Protein AF-A0AA88XBA6-F1 (afdb_monomer_lite)

InterPro domains:
  IPR011205 Uncharacterised conserved protein UCP015417, vWA [PIRSF015417] (1-175)
  IPR011205 Uncharacterised conserved protein UCP015417, vWA [PTHR31373] (1-175)
  IPR056690 Domain of unknown function DUF7788 [PF25043] (71-175)
  IPR058580 Domain of unknown function DUF2828 [PF11443] (1-69)

Secondary structure (DSSP, 8-state):
-TTTHHHHHHH-HHHHHHHHHHHHHHT---SS---HHHHHHHHHSTT-HHHHHHHHHHHHHHHHTT--EESEEEEE--SGGGTTHHHHHHHHHHHHHHHHEESS---EESSS-------SSSHHHHHGGGGT---S----HHHHHHHHHHHHHHHT--GGGS--EEEEES-S---

Radius of gyration: 18.13 Å; chains: 1; bounding box: 51×24×50 Å

Foldseek 3Di:
DPPCLVVCCVPPVPVSVVVVVVCLPPVDDPPDLDDLLRLLVVCVVVSCQPVSLSSLVSVLVVVCVVHAAEQEAEEAEQAPVCPDPLNSNSLSVQLSNQSRYDDDYHYFYDDQTDHDDQDDSGVCSNCVCVVVDDGNHAHDVVNVVVVLVVCCVVVVPDPRRRRPYYHYRDPPPHD

Sequence (175 aa):
MKLYKRLFYEHDSKRFKEYLKKVKSRRSMIAGVLLPHEIIASLTDSTWPEGAELQWKRMVDDLAKKGKLTNCMAICDVSGSMYGTPIELSVALGLLISDLSEGPWKVTFSANPRFHVIKGDTMPSKTSFRREMEWRANISFQKDFDLILEVAVRGKLNEDQIIKTLFVFSNMEFN

Structure (mmCIF, N/CA/C/O backbone):
data_AF-A0AA88XBA6-F1
#
_entry.id   AF-A0AA88XBA6-F1
#
loop_
_atom_site.group_PDB
_atom_site.id
_atom_site.type_symbol
_atom_site.label_atom_id
_atom_site.label_alt_id
_atom_site.label_comp_id
_atom_site.label_asym_id
_atom_site.label_entity_id
_atom_site.label_seq_id
_atom_site.pdbx_PDB_ins_code
_atom_site.Cartn_x
_atom_site.Cartn_y
_atom_site.Cartn_z
_atom_site.occupancy
_atom_site.B_iso_or_equiv
_atom_site.auth_seq_id
_atom_site.auth_comp_id
_atom_site.auth_asym_id
_atom_site.auth_atom_id
_atom_site.pdbx_PDB_model_num
ATOM 1 N N . MET A 1 1 ? 14.485 6.938 -16.277 1.00 58.81 1 MET A N 1
ATOM 2 C CA . MET A 1 1 ? 15.078 5.826 -17.065 1.00 58.81 1 MET A CA 1
ATOM 3 C C . MET A 1 1 ? 14.043 4.953 -17.801 1.00 58.81 1 MET A C 1
ATOM 5 O O . MET A 1 1 ? 14.391 3.858 -18.225 1.00 58.81 1 MET A O 1
ATOM 9 N N . LYS A 1 2 ? 12.780 5.390 -17.952 1.00 56.94 2 LYS A N 1
ATOM 10 C CA . LYS A 1 2 ? 11.676 4.535 -18.435 1.00 56.94 2 LYS A CA 1
ATOM 11 C C . LYS A 1 2 ? 11.768 4.236 -19.943 1.00 56.94 2 LYS A C 1
ATOM 13 O O . LYS A 1 2 ? 11.621 3.089 -20.336 1.00 56.94 2 LYS A O 1
ATOM 18 N N . LEU A 1 3 ? 12.107 5.241 -20.761 1.00 58.97 3 LEU A N 1
ATOM 19 C CA . LEU A 1 3 ? 12.098 5.122 -22.229 1.00 58.97 3 LEU A CA 1
ATOM 20 C C . LEU A 1 3 ? 13.250 4.300 -22.831 1.00 58.97 3 LEU A C 1
ATOM 22 O O . LEU A 1 3 ? 13.050 3.612 -23.822 1.00 58.97 3 LEU A O 1
ATOM 26 N N . TYR A 1 4 ? 14.454 4.360 -22.259 1.00 71.06 4 TYR A N 1
ATOM 27 C CA . TYR A 1 4 ? 15.664 3.837 -22.922 1.00 71.06 4 TYR A CA 1
ATOM 28 C C . TYR A 1 4 ? 16.193 2.537 -22.314 1.00 71.06 4 TYR A C 1
ATOM 30 O O . TYR A 1 4 ? 17.228 2.029 -22.730 1.00 71.06 4 TYR A O 1
ATOM 38 N N . LYS A 1 5 ? 15.494 1.981 -21.320 1.00 71.69 5 LYS A N 1
ATOM 39 C CA . LYS A 1 5 ? 15.923 0.783 -20.585 1.00 71.69 5 LYS A CA 1
ATOM 40 C C . LYS A 1 5 ? 16.176 -0.407 -21.512 1.00 71.69 5 LYS A C 1
ATOM 42 O O . LYS A 1 5 ? 17.201 -1.068 -21.381 1.00 71.69 5 LYS A O 1
ATOM 47 N N . ARG A 1 6 ? 15.266 -0.647 -22.460 1.00 73.44 6 ARG A N 1
ATOM 48 C CA . ARG A 1 6 ? 15.398 -1.713 -23.459 1.00 73.44 6 ARG A CA 1
ATOM 49 C C . ARG A 1 6 ? 16.633 -1.505 -24.338 1.00 73.44 6 ARG A C 1
ATOM 51 O O . ARG A 1 6 ? 17.431 -2.421 -24.474 1.00 73.44 6 ARG A O 1
ATOM 58 N N . LEU A 1 7 ? 16.851 -0.278 -24.805 1.00 80.56 7 LEU A N 1
ATOM 59 C CA . LEU A 1 7 ? 18.010 0.080 -25.624 1.00 80.56 7 LEU A CA 1
ATOM 60 C C . LEU A 1 7 ? 19.335 -0.085 -24.865 1.00 80.56 7 LEU A C 1
ATOM 62 O O . LEU A 1 7 ? 20.303 -0.578 -25.430 1.00 80.56 7 LEU A O 1
ATOM 66 N N . PHE A 1 8 ? 19.390 0.245 -23.570 1.00 81.38 8 PHE A N 1
ATOM 67 C CA . PHE A 1 8 ? 20.583 -0.022 -22.755 1.00 81.38 8 PHE A CA 1
ATOM 68 C C . PHE A 1 8 ? 20.842 -1.518 -22.559 1.00 81.38 8 PHE A C 1
ATOM 70 O O . PHE A 1 8 ? 21.996 -1.938 -22.556 1.00 81.38 8 PHE A O 1
ATOM 77 N N . TYR A 1 9 ? 19.796 -2.335 -22.422 1.00 79.12 9 TYR A N 1
ATOM 78 C CA . TYR A 1 9 ? 19.955 -3.788 -22.382 1.00 79.12 9 TYR A CA 1
ATOM 79 C C . TYR A 1 9 ? 20.423 -4.363 -23.718 1.00 79.12 9 TYR A C 1
ATOM 81 O O . TYR A 1 9 ? 21.281 -5.240 -23.721 1.00 79.12 9 TYR A O 1
ATOM 89 N N . GLU A 1 10 ? 19.879 -3.878 -24.830 1.00 82.12 10 GLU A N 1
ATOM 90 C CA . GLU A 1 10 ? 20.209 -4.362 -26.171 1.00 82.12 10 GLU A CA 1
ATOM 91 C C . GLU A 1 10 ? 21.615 -3.925 -26.609 1.00 82.12 10 GLU A C 1
ATOM 93 O O . GLU A 1 10 ? 22.345 -4.720 -27.199 1.00 82.12 10 GLU A O 1
ATOM 98 N N . HIS A 1 11 ? 22.031 -2.700 -26.275 1.00 86.00 11 HIS A N 1
ATOM 99 C CA . HIS A 1 11 ? 23.253 -2.101 -26.822 1.00 86.00 11 HIS A CA 1
ATOM 100 C C . HIS A 1 11 ? 24.406 -1.927 -25.819 1.00 86.00 11 HIS A C 1
ATOM 102 O O . HIS A 1 11 ? 25.549 -1.790 -26.246 1.00 86.00 11 HIS A O 1
ATOM 108 N N . ASP A 1 12 ? 24.161 -1.954 -24.502 1.00 87.50 12 ASP A N 1
ATOM 109 C CA . ASP A 1 12 ? 25.211 -1.787 -23.479 1.00 87.50 12 ASP A CA 1
ATOM 110 C C . ASP A 1 12 ? 24.935 -2.603 -22.199 1.00 87.50 12 ASP A C 1
ATOM 112 O O . ASP A 1 12 ? 25.035 -2.131 -21.060 1.00 87.50 12 ASP A O 1
ATOM 116 N N . SER A 1 13 ? 24.566 -3.875 -22.382 1.00 82.12 13 SER A N 1
ATOM 117 C CA . SER A 1 13 ? 24.123 -4.748 -21.286 1.00 82.12 13 SER A CA 1
ATOM 118 C C . SER A 1 13 ? 25.131 -4.863 -20.135 1.00 82.12 13 SER A C 1
ATOM 120 O O . SER A 1 13 ? 24.735 -4.968 -18.972 1.00 82.12 13 SER A O 1
ATOM 122 N N . LYS A 1 14 ? 26.439 -4.845 -20.429 1.00 84.38 14 LYS A N 1
ATOM 123 C CA . LYS A 1 14 ? 27.504 -5.033 -19.434 1.00 84.38 14 LYS A CA 1
ATOM 124 C C . LYS A 1 14 ? 27.605 -3.835 -18.493 1.00 84.38 14 LYS A C 1
ATOM 126 O O . LYS A 1 14 ? 27.498 -4.015 -17.278 1.00 84.38 14 LYS A O 1
ATOM 131 N N . ARG A 1 15 ? 27.750 -2.618 -19.034 1.00 82.94 15 ARG A N 1
ATOM 132 C CA . ARG A 1 15 ? 27.817 -1.400 -18.211 1.00 82.94 15 ARG A CA 1
ATOM 133 C C . ARG A 1 15 ? 26.481 -1.127 -17.540 1.00 82.94 15 ARG A C 1
ATOM 135 O O . ARG A 1 15 ? 26.465 -0.686 -16.393 1.00 82.94 15 ARG A O 1
ATOM 142 N N . PHE A 1 16 ? 25.370 -1.463 -18.196 1.00 82.12 16 PHE A N 1
ATOM 143 C CA . PHE A 1 16 ? 24.050 -1.335 -17.593 1.00 82.12 16 PHE A CA 1
ATOM 144 C C . PHE A 1 16 ? 23.885 -2.249 -16.369 1.00 82.12 16 PHE A C 1
ATOM 146 O O . PHE A 1 16 ? 23.501 -1.779 -15.299 1.00 82.12 16 PHE A O 1
ATOM 153 N N . LYS A 1 17 ? 24.278 -3.528 -16.456 1.00 77.38 17 LYS A N 1
ATOM 154 C CA . LYS A 1 17 ? 24.290 -4.447 -15.300 1.00 77.38 17 LYS A CA 1
ATOM 155 C C . LYS A 1 17 ? 25.212 -3.962 -14.174 1.00 77.38 17 LYS A C 1
ATOM 157 O O . LYS A 1 17 ? 24.861 -4.086 -13.001 1.00 77.38 17 LYS A O 1
ATOM 162 N N . GLU A 1 18 ? 26.375 -3.393 -14.492 1.00 81.94 18 GLU A N 1
ATOM 163 C CA . GLU A 1 18 ? 27.273 -2.797 -13.490 1.00 81.94 18 GLU A CA 1
ATOM 164 C C . GLU A 1 18 ? 26.675 -1.552 -12.823 1.00 81.94 18 GLU A C 1
ATOM 166 O O . GLU A 1 18 ? 26.761 -1.407 -11.601 1.00 81.94 18 GLU A O 1
ATOM 171 N N . TYR A 1 19 ? 26.035 -0.673 -13.597 1.00 78.19 19 TYR A N 1
ATOM 172 C CA . TYR A 1 19 ? 25.286 0.470 -13.079 1.00 78.19 19 TYR A CA 1
ATOM 173 C C . TYR A 1 19 ? 24.196 0.003 -12.108 1.00 78.19 19 TYR A C 1
ATOM 175 O O . TYR A 1 19 ? 24.121 0.498 -10.985 1.00 78.19 19 TYR A O 1
ATOM 183 N N . LEU A 1 20 ? 23.419 -1.014 -12.485 1.00 73.00 20 LEU A N 1
ATOM 184 C CA . LEU A 1 20 ? 22.370 -1.586 -11.641 1.00 73.00 20 LEU A CA 1
ATOM 185 C C . LEU A 1 20 ? 22.921 -2.160 -10.326 1.00 73.00 20 LEU A C 1
ATOM 187 O O . LEU A 1 20 ? 22.354 -1.911 -9.260 1.00 73.00 20 LEU A O 1
ATOM 191 N N . LYS A 1 21 ? 24.071 -2.849 -10.362 1.00 74.19 21 LYS A N 1
ATOM 192 C CA . LYS A 1 21 ? 24.771 -3.301 -9.145 1.00 74.19 21 LYS A CA 1
ATOM 193 C C . LYS A 1 21 ? 25.189 -2.129 -8.249 1.00 74.19 21 LYS A C 1
ATOM 195 O O . LYS A 1 21 ? 25.019 -2.206 -7.034 1.00 74.19 21 LYS A O 1
ATOM 200 N N . LYS A 1 22 ? 25.699 -1.037 -8.831 1.00 72.12 22 LYS A N 1
ATOM 201 C CA . LYS A 1 22 ? 26.084 0.181 -8.091 1.00 72.12 22 LYS A CA 1
ATOM 202 C C . LYS A 1 22 ? 24.876 0.902 -7.485 1.00 72.12 22 LYS A C 1
ATOM 204 O O . LYS A 1 22 ? 24.960 1.376 -6.357 1.00 72.12 22 LYS A O 1
ATOM 209 N N . VAL A 1 23 ? 23.747 0.949 -8.192 1.00 68.94 23 VAL A N 1
ATOM 210 C CA . VAL A 1 23 ? 22.486 1.504 -7.674 1.00 68.94 23 VAL A CA 1
ATOM 211 C C . VAL A 1 23 ? 21.990 0.701 -6.473 1.00 68.94 23 VAL A C 1
ATOM 213 O O . VAL A 1 23 ? 21.617 1.291 -5.457 1.00 68.94 23 VAL A O 1
ATOM 216 N N . LYS A 1 24 ? 22.056 -0.634 -6.558 1.00 64.31 24 LYS A N 1
ATOM 217 C CA . LYS A 1 24 ? 21.686 -1.540 -5.463 1.00 64.31 24 LYS A CA 1
ATOM 218 C C . LYS A 1 24 ? 22.537 -1.316 -4.211 1.00 64.31 24 LYS A C 1
ATOM 220 O O . LYS A 1 24 ? 21.994 -1.330 -3.112 1.00 64.31 24 LYS A O 1
ATOM 225 N N . SER A 1 25 ? 23.841 -1.074 -4.361 1.00 64.50 25 SER A N 1
ATOM 226 C CA . SER A 1 25 ? 24.750 -0.888 -3.221 1.00 64.50 25 SER A CA 1
ATOM 227 C C . SER A 1 25 ? 24.758 0.527 -2.639 1.00 64.50 25 SER A C 1
ATOM 229 O O . SER A 1 25 ? 24.965 0.682 -1.439 1.00 64.50 25 SER A O 1
ATOM 231 N N . ARG A 1 26 ? 24.531 1.571 -3.448 1.00 57.25 26 ARG A N 1
ATOM 232 C CA . ARG A 1 26 ? 24.681 2.970 -3.002 1.00 57.25 26 ARG A CA 1
ATOM 233 C C . ARG A 1 26 ? 23.388 3.663 -2.574 1.00 57.25 26 ARG A C 1
ATOM 235 O O . ARG A 1 26 ? 23.450 4.839 -2.226 1.00 57.25 26 ARG A O 1
ATOM 242 N N . ARG A 1 27 ? 22.215 3.013 -2.666 1.00 53.78 27 ARG A N 1
ATOM 243 C CA . ARG A 1 27 ? 20.899 3.702 -2.625 1.00 53.78 27 ARG A CA 1
ATOM 244 C C . ARG A 1 27 ? 20.867 4.931 -3.560 1.00 53.78 27 ARG A C 1
ATOM 246 O O . ARG A 1 27 ? 20.098 5.871 -3.354 1.00 53.78 27 ARG A O 1
ATOM 253 N N . SER A 1 28 ? 21.718 4.968 -4.588 1.00 48.75 28 SER A N 1
ATOM 254 C CA . SER A 1 28 ? 21.848 6.135 -5.457 1.00 48.75 28 SER A CA 1
ATOM 255 C C . SER A 1 28 ? 20.608 6.263 -6.335 1.00 48.75 28 SER A C 1
ATOM 257 O O . SER A 1 28 ? 19.965 5.271 -6.670 1.00 48.75 28 SER A O 1
ATOM 259 N N . MET A 1 29 ? 20.244 7.502 -6.646 1.00 47.81 29 MET A N 1
ATOM 260 C CA . MET A 1 29 ? 19.031 7.890 -7.365 1.00 47.81 29 MET A CA 1
ATOM 261 C C . MET A 1 29 ? 18.831 7.063 -8.644 1.00 47.81 29 MET A C 1
ATOM 263 O O . MET A 1 29 ? 19.644 7.122 -9.566 1.00 47.81 29 MET A O 1
ATOM 267 N N . ILE A 1 30 ? 17.736 6.301 -8.707 1.00 54.72 30 ILE A N 1
ATOM 268 C CA . ILE A 1 30 ? 17.216 5.834 -9.992 1.00 54.72 30 ILE A CA 1
ATOM 269 C C . ILE A 1 30 ? 16.554 7.062 -10.607 1.00 54.72 30 ILE A C 1
ATOM 271 O O . ILE A 1 30 ? 15.607 7.603 -10.044 1.00 54.72 30 ILE A O 1
ATOM 275 N N . ALA A 1 31 ? 17.121 7.570 -11.698 1.00 43.38 31 ALA A N 1
ATOM 276 C CA . ALA A 1 31 ? 16.647 8.790 -12.336 1.00 43.38 31 ALA A CA 1
ATOM 277 C C . ALA A 1 31 ? 15.172 8.649 -12.772 1.00 43.38 31 ALA A C 1
ATOM 279 O O . ALA A 1 31 ? 14.848 7.797 -13.612 1.00 43.38 31 ALA A O 1
ATOM 280 N N . GLY A 1 32 ? 14.315 9.516 -12.219 1.00 54.59 32 GLY A N 1
ATOM 281 C CA . GLY A 1 32 ? 12.856 9.521 -12.369 1.00 54.59 32 GLY A CA 1
ATOM 282 C C . GLY A 1 32 ? 12.177 8.741 -11.243 1.00 54.59 32 GLY A C 1
ATOM 283 O O . GLY A 1 32 ? 12.205 7.511 -11.248 1.00 54.59 32 GLY A O 1
ATOM 284 N N . VAL A 1 33 ? 11.592 9.451 -10.273 1.00 60.53 33 VAL A N 1
ATOM 285 C CA . VAL A 1 33 ? 10.745 8.845 -9.234 1.00 60.53 33 VAL A CA 1
ATOM 286 C C . VAL A 1 33 ? 9.519 8.277 -9.940 1.00 60.53 33 VAL A C 1
ATOM 288 O O . VAL A 1 33 ? 8.678 9.037 -10.406 1.00 60.53 33 VAL A O 1
ATOM 291 N N . LEU A 1 34 ? 9.466 6.954 -10.085 1.00 72.25 34 LEU A N 1
ATOM 292 C CA . LEU A 1 34 ? 8.263 6.285 -10.564 1.00 72.25 34 LEU A CA 1
ATOM 293 C C . LEU A 1 34 ? 7.201 6.353 -9.470 1.00 72.25 34 LEU A C 1
ATOM 295 O O . LEU A 1 34 ? 7.506 6.187 -8.286 1.00 72.25 34 LEU A O 1
ATOM 299 N N . LEU A 1 35 ? 5.960 6.583 -9.875 1.00 83.94 35 LEU A N 1
ATOM 300 C CA . LEU A 1 35 ? 4.806 6.511 -8.992 1.00 83.94 35 LEU A CA 1
ATOM 301 C C . LEU A 1 35 ? 4.541 5.047 -8.588 1.00 83.94 35 LEU A C 1
ATOM 303 O O . LEU A 1 35 ? 4.923 4.133 -9.326 1.00 83.94 35 LEU A O 1
ATOM 307 N N . PRO A 1 36 ? 3.862 4.787 -7.453 1.00 86.12 36 PRO A N 1
ATOM 308 C CA . PRO A 1 36 ? 3.630 3.428 -6.950 1.00 86.12 36 PRO A CA 1
ATOM 309 C C . PRO A 1 36 ? 3.061 2.463 -8.005 1.00 86.12 36 PRO A C 1
ATOM 311 O O . PRO A 1 36 ? 3.559 1.350 -8.174 1.00 86.12 36 PRO A O 1
ATOM 314 N N . HIS A 1 37 ? 2.058 2.909 -8.767 1.00 85.56 37 HIS A N 1
ATOM 315 C CA . HIS A 1 37 ? 1.428 2.107 -9.820 1.00 85.56 37 HIS A CA 1
ATOM 316 C C . HIS A 1 37 ? 2.361 1.847 -11.008 1.00 85.56 37 HIS A C 1
ATOM 318 O O . HIS A 1 37 ? 2.331 0.762 -11.578 1.00 85.56 37 HIS A O 1
ATOM 324 N N . GLU A 1 38 ? 3.246 2.788 -11.348 1.00 83.25 38 GLU A N 1
ATOM 325 C CA . GLU A 1 38 ? 4.237 2.605 -12.411 1.00 83.25 38 GLU A CA 1
ATOM 326 C C . GLU A 1 38 ? 5.323 1.608 -12.006 1.00 83.25 38 GLU A C 1
ATOM 328 O O . GLU A 1 38 ? 5.802 0.846 -12.847 1.00 83.25 38 GLU A O 1
ATOM 333 N N . ILE A 1 39 ? 5.707 1.602 -10.724 1.00 79.88 39 ILE A N 1
ATOM 334 C CA . ILE A 1 39 ? 6.620 0.597 -10.175 1.00 79.88 39 ILE A CA 1
ATOM 335 C C . ILE A 1 39 ? 5.965 -0.778 -10.280 1.00 79.88 39 ILE A C 1
ATOM 337 O O . ILE A 1 39 ? 6.592 -1.708 -10.786 1.00 79.88 39 ILE A O 1
ATOM 341 N N . ILE A 1 40 ? 4.694 -0.902 -9.888 1.00 78.38 40 ILE A N 1
ATOM 342 C CA . ILE A 1 40 ? 3.988 -2.182 -9.961 1.00 78.38 40 ILE A CA 1
ATOM 343 C C . ILE A 1 40 ? 3.789 -2.649 -11.411 1.00 78.38 40 ILE A C 1
ATOM 345 O O . ILE A 1 40 ? 4.065 -3.804 -11.721 1.00 78.38 40 ILE A O 1
ATOM 349 N N . ALA A 1 41 ? 3.401 -1.761 -12.326 1.00 78.06 41 ALA A N 1
ATOM 350 C CA . ALA A 1 41 ? 3.297 -2.083 -13.751 1.00 78.06 41 ALA A CA 1
ATOM 351 C C . ALA A 1 41 ? 4.651 -2.520 -14.350 1.00 78.06 41 ALA A C 1
ATOM 353 O O . ALA A 1 41 ? 4.719 -3.402 -15.205 1.00 78.06 41 ALA A O 1
ATOM 354 N N . SER A 1 42 ? 5.765 -1.966 -13.863 1.00 73.88 42 SER A N 1
ATOM 355 C CA . SER A 1 42 ? 7.100 -2.361 -14.329 1.00 73.88 42 SER A CA 1
ATOM 356 C C . SER A 1 42 ? 7.547 -3.758 -13.882 1.00 73.88 42 SER A C 1
ATOM 358 O O . SER A 1 42 ? 8.544 -4.252 -14.399 1.00 73.88 42 SER A O 1
ATOM 360 N N . LEU A 1 43 ? 6.824 -4.406 -12.960 1.00 66.44 43 LEU A N 1
ATOM 361 C CA . LEU A 1 43 ? 7.062 -5.804 -12.576 1.00 66.44 43 LEU A CA 1
ATOM 362 C C . LEU A 1 43 ? 6.461 -6.786 -13.572 1.00 66.44 43 LEU A C 1
ATOM 364 O O . LEU A 1 43 ? 7.002 -7.870 -13.769 1.00 66.44 43 LEU A O 1
ATOM 368 N N . THR A 1 44 ? 5.312 -6.427 -14.152 1.00 63.69 44 THR A N 1
ATOM 369 C CA . THR A 1 44 ? 4.668 -7.242 -15.187 1.00 63.69 44 THR A CA 1
ATOM 370 C C . THR A 1 44 ? 5.457 -7.204 -16.490 1.00 63.69 44 THR A C 1
ATOM 372 O O . THR A 1 44 ? 5.396 -8.142 -17.279 1.00 63.69 44 THR A O 1
ATOM 375 N N . ASP A 1 45 ? 6.249 -6.149 -16.682 1.00 64.06 45 ASP A N 1
ATOM 376 C CA . ASP A 1 45 ? 7.248 -6.056 -17.735 1.00 64.06 45 ASP A CA 1
ATOM 377 C C . ASP A 1 45 ? 8.508 -6.840 -17.312 1.00 64.06 45 ASP A C 1
ATOM 379 O O . ASP A 1 45 ? 9.322 -6.387 -16.501 1.00 64.06 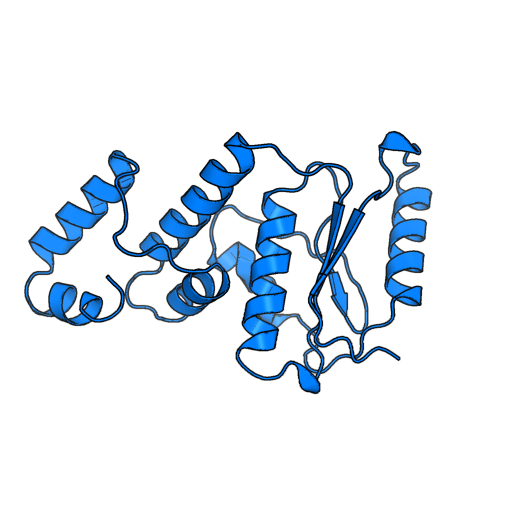45 ASP A O 1
ATOM 383 N N . SER A 1 46 ? 8.670 -8.044 -17.867 1.00 58.09 46 SER A N 1
ATOM 384 C CA . SER A 1 46 ? 9.711 -9.039 -17.543 1.00 58.09 46 SER A CA 1
ATOM 385 C C . SER A 1 46 ? 11.159 -8.558 -17.711 1.00 58.09 46 SER A C 1
ATOM 387 O O . SER A 1 46 ? 12.102 -9.302 -17.453 1.00 58.09 46 SER A O 1
ATOM 389 N N . THR A 1 47 ? 11.363 -7.327 -18.168 1.00 61.47 47 THR A N 1
ATOM 390 C CA . THR A 1 47 ? 12.667 -6.807 -18.566 1.00 61.47 47 THR A CA 1
ATOM 391 C C . THR A 1 47 ? 13.582 -6.462 -17.376 1.00 61.47 47 THR A C 1
ATOM 393 O O . THR A 1 47 ? 14.797 -6.432 -17.553 1.00 61.47 47 THR A O 1
ATOM 396 N N . TRP A 1 48 ? 13.051 -6.169 -16.171 1.00 65.31 48 TRP A N 1
ATOM 397 C CA . TRP A 1 48 ? 13.868 -5.958 -14.946 1.00 65.31 48 TRP A CA 1
ATOM 398 C C . TRP A 1 48 ? 13.030 -5.938 -13.644 1.00 65.31 48 TRP A C 1
ATOM 400 O O . TRP A 1 48 ? 12.817 -4.861 -13.067 1.00 65.31 48 TRP A O 1
ATOM 410 N N . PRO A 1 49 ? 12.547 -7.095 -13.170 1.00 67.50 49 PRO A N 1
ATOM 411 C CA . PRO A 1 49 ? 11.786 -7.190 -11.923 1.00 67.50 49 PRO A CA 1
ATOM 412 C C . PRO A 1 49 ? 12.553 -6.645 -10.706 1.00 67.50 49 PRO A C 1
ATOM 414 O O . PRO A 1 49 ? 11.988 -5.943 -9.870 1.00 67.50 49 PRO A O 1
ATOM 417 N N . GLU A 1 50 ? 13.868 -6.869 -10.639 1.00 71.38 50 GLU A N 1
ATOM 418 C CA . GLU A 1 50 ? 14.705 -6.506 -9.489 1.00 71.38 50 GLU A CA 1
ATOM 419 C C . GLU A 1 50 ? 14.823 -4.990 -9.277 1.00 71.38 50 GLU A C 1
ATOM 421 O O . GLU A 1 50 ? 15.031 -4.518 -8.156 1.00 71.38 50 GLU A O 1
ATOM 426 N N . GLY A 1 51 ? 14.700 -4.194 -10.343 1.00 73.38 51 GLY A N 1
ATOM 427 C CA . GLY A 1 51 ? 14.711 -2.735 -10.222 1.00 73.38 51 GLY A CA 1
ATOM 428 C C . GLY A 1 51 ? 13.436 -2.184 -9.636 1.00 73.38 51 GLY A C 1
ATOM 429 O O . GLY A 1 51 ? 13.506 -1.266 -8.824 1.00 73.38 51 GLY A O 1
ATOM 430 N N . ALA A 1 52 ? 12.300 -2.751 -10.031 1.00 75.75 52 ALA A N 1
ATOM 431 C CA . ALA A 1 52 ? 11.006 -2.373 -9.494 1.00 75.75 52 ALA A CA 1
ATOM 432 C C . ALA A 1 52 ? 10.940 -2.683 -7.990 1.00 75.75 52 ALA A C 1
ATOM 434 O O . ALA A 1 52 ? 10.536 -1.828 -7.204 1.00 75.75 52 ALA A O 1
ATOM 435 N N . GLU A 1 53 ? 11.454 -3.845 -7.567 1.00 77.81 53 GLU A N 1
ATOM 436 C CA . GLU A 1 53 ? 11.586 -4.184 -6.143 1.00 77.81 53 GLU A CA 1
ATOM 437 C C . GLU A 1 53 ? 12.449 -3.176 -5.382 1.00 77.81 53 GLU A C 1
ATOM 439 O O . GLU A 1 53 ? 12.062 -2.692 -4.318 1.00 77.81 53 GLU A O 1
ATOM 444 N N . LEU A 1 54 ? 13.612 -2.815 -5.934 1.00 77.38 54 LEU A N 1
ATOM 445 C CA . LEU A 1 54 ? 14.508 -1.855 -5.296 1.00 77.38 54 LEU A CA 1
ATOM 446 C C . LEU A 1 54 ? 13.892 -0.449 -5.223 1.00 77.38 54 LEU A C 1
ATOM 448 O O . LEU A 1 54 ? 14.060 0.241 -4.216 1.00 77.38 54 LEU A O 1
ATOM 452 N N . GLN A 1 55 ? 13.175 -0.024 -6.268 1.00 79.25 55 GLN A N 1
ATOM 453 C CA . GLN A 1 55 ? 12.449 1.248 -6.287 1.00 79.25 55 GLN A CA 1
ATOM 454 C C . GLN A 1 55 ? 11.343 1.271 -5.238 1.00 79.25 55 GLN A C 1
ATOM 456 O O . GLN A 1 55 ? 11.248 2.243 -4.489 1.00 79.25 55 GLN A O 1
ATOM 461 N N . TRP A 1 56 ? 10.558 0.196 -5.145 1.00 83.81 56 TRP A N 1
ATOM 462 C CA . TRP A 1 56 ? 9.507 0.074 -4.145 1.00 83.81 56 TRP A CA 1
ATOM 463 C C . TRP A 1 56 ? 10.072 0.095 -2.730 1.00 83.81 56 TRP A C 1
ATOM 465 O O . TRP A 1 56 ? 9.663 0.911 -1.908 1.00 83.81 56 TRP A O 1
ATOM 475 N N . LYS A 1 57 ? 11.065 -0.761 -2.455 1.00 82.44 57 LYS A N 1
ATOM 476 C CA . LYS A 1 57 ? 11.700 -0.837 -1.138 1.00 82.44 57 LYS A CA 1
ATOM 477 C C . LYS A 1 57 ? 12.237 0.522 -0.711 1.00 82.44 57 LYS A C 1
ATOM 479 O O . LYS A 1 57 ? 12.030 0.932 0.422 1.00 82.44 57 LYS A O 1
ATOM 484 N N . ARG A 1 58 ? 12.896 1.240 -1.621 1.00 82.50 58 ARG A N 1
ATOM 485 C CA . ARG A 1 58 ? 13.381 2.589 -1.342 1.00 82.50 58 ARG A CA 1
ATOM 486 C C . ARG A 1 58 ? 12.241 3.560 -1.036 1.00 82.50 58 ARG A C 1
ATOM 488 O O . ARG A 1 58 ? 12.378 4.333 -0.100 1.00 82.50 58 ARG A O 1
ATOM 495 N N . MET A 1 59 ? 11.160 3.541 -1.815 1.00 85.69 59 MET A N 1
ATOM 496 C CA . MET A 1 59 ? 10.001 4.409 -1.590 1.00 85.69 59 MET A CA 1
ATOM 497 C C . MET A 1 59 ? 9.411 4.193 -0.193 1.00 85.69 59 MET A C 1
ATOM 499 O O . MET A 1 59 ? 9.215 5.161 0.537 1.00 85.69 59 MET A O 1
ATOM 503 N N . VAL A 1 60 ? 9.200 2.932 0.193 1.00 85.19 60 VAL A N 1
ATOM 504 C CA . VAL A 1 60 ? 8.729 2.562 1.534 1.00 85.19 60 VAL A CA 1
ATOM 505 C C . VAL A 1 60 ? 9.734 2.998 2.601 1.00 85.19 60 VAL A C 1
ATOM 507 O O . VAL A 1 60 ? 9.345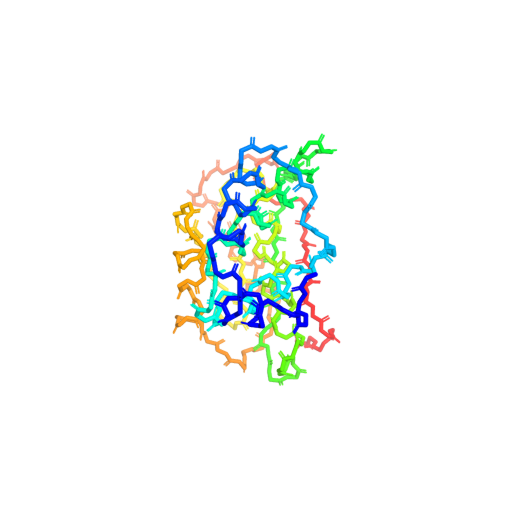 3.676 3.544 1.00 85.19 60 VAL A O 1
ATOM 510 N N . ASP A 1 61 ? 11.026 2.684 2.441 1.00 86.00 61 ASP A N 1
ATOM 511 C CA . ASP A 1 61 ? 12.078 3.054 3.399 1.00 86.00 61 ASP A CA 1
ATOM 512 C C . ASP A 1 61 ? 12.175 4.587 3.578 1.00 86.00 61 ASP A C 1
ATOM 514 O O . ASP A 1 61 ? 12.371 5.074 4.690 1.00 86.00 61 ASP A O 1
ATOM 518 N N . ASP A 1 62 ? 12.067 5.366 2.497 1.00 86.31 62 ASP A N 1
ATOM 519 C CA . ASP A 1 62 ? 12.163 6.830 2.532 1.00 86.31 62 ASP A CA 1
ATOM 520 C C . ASP A 1 62 ? 10.914 7.478 3.153 1.00 86.31 62 ASP A C 1
ATOM 522 O O . ASP A 1 62 ? 11.042 8.483 3.856 1.00 86.31 62 ASP A O 1
ATOM 526 N N . LEU A 1 63 ? 9.725 6.899 2.952 1.00 86.50 63 LEU A N 1
ATOM 527 C CA . LEU A 1 63 ? 8.491 7.340 3.611 1.00 86.50 63 LEU A CA 1
ATOM 528 C C . LEU A 1 63 ? 8.465 6.938 5.089 1.00 86.50 63 LEU A C 1
ATOM 530 O O . LEU A 1 63 ? 8.182 7.781 5.932 1.00 86.50 63 LEU A O 1
ATOM 534 N N . ALA A 1 64 ? 8.870 5.712 5.421 1.00 86.94 64 ALA A N 1
ATOM 535 C CA . ALA A 1 64 ? 8.930 5.224 6.797 1.00 86.94 64 ALA A CA 1
ATOM 536 C C . ALA A 1 64 ? 9.888 6.047 7.678 1.00 86.94 64 ALA A C 1
ATOM 538 O O . ALA A 1 64 ? 9.631 6.220 8.867 1.00 86.94 64 ALA A O 1
ATOM 539 N N . LYS A 1 65 ? 10.963 6.618 7.109 1.00 87.62 65 LYS A N 1
ATOM 540 C CA . LYS A 1 65 ? 11.844 7.573 7.818 1.00 87.62 65 LYS A CA 1
ATOM 541 C C . LYS A 1 65 ? 11.136 8.861 8.242 1.00 87.62 65 LYS A C 1
ATOM 543 O O . LYS A 1 65 ? 11.597 9.508 9.175 1.00 87.62 65 LYS A O 1
ATOM 548 N N . LYS A 1 66 ? 10.068 9.261 7.545 1.00 87.75 66 LYS A N 1
ATOM 549 C CA . LYS A 1 66 ? 9.253 10.432 7.908 1.00 87.75 66 LYS A CA 1
ATOM 550 C C . LYS A 1 66 ? 8.211 10.109 8.979 1.00 87.75 66 LYS A C 1
ATOM 552 O O . LYS A 1 66 ? 7.623 11.027 9.537 1.00 87.75 66 LYS A O 1
ATOM 557 N N . GLY A 1 67 ? 7.994 8.827 9.252 1.00 86.12 67 GLY A N 1
ATOM 558 C CA . GLY A 1 67 ? 6.996 8.328 10.181 1.00 86.12 67 GLY A CA 1
ATOM 559 C C . GLY A 1 67 ? 6.316 7.091 9.613 1.00 86.12 67 GLY A C 1
ATOM 560 O O . GLY A 1 67 ? 6.137 6.960 8.400 1.00 86.12 67 GLY A O 1
ATOM 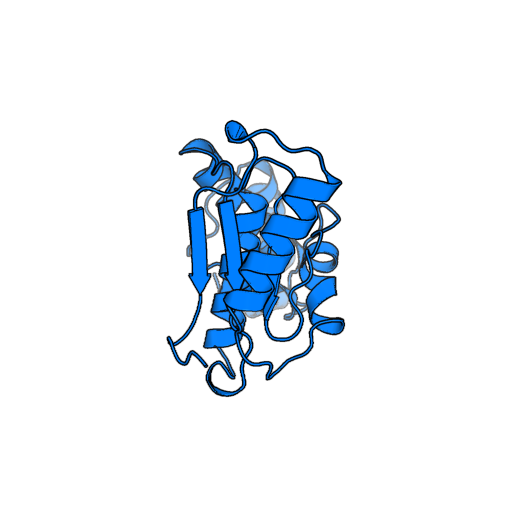561 N N . LYS A 1 68 ? 5.939 6.180 10.503 1.00 85.19 68 LYS A N 1
ATOM 562 C CA . LYS A 1 68 ? 5.059 5.064 10.170 1.00 85.19 68 LYS A CA 1
ATOM 563 C C . LYS A 1 68 ? 3.622 5.430 10.497 1.00 85.19 68 LYS A C 1
ATOM 565 O O . LYS A 1 68 ? 3.366 6.299 11.330 1.00 85.19 68 LYS A O 1
ATOM 570 N N . LEU A 1 69 ? 2.695 4.775 9.815 1.00 87.88 69 LEU A N 1
ATOM 571 C CA . LEU A 1 69 ? 1.278 4.926 10.093 1.00 87.88 69 LEU A CA 1
ATOM 572 C C . LEU A 1 69 ? 0.894 3.917 11.173 1.00 87.88 69 LEU A C 1
ATOM 574 O O . LEU A 1 69 ? 1.360 2.784 11.149 1.00 87.88 69 LEU A O 1
ATOM 578 N N . THR A 1 70 ? 0.055 4.307 12.122 1.00 86.19 70 THR A N 1
ATOM 579 C CA . THR A 1 70 ? -0.420 3.409 13.177 1.00 86.19 70 THR A CA 1
ATOM 580 C C . THR A 1 70 ? -1.924 3.271 13.078 1.00 86.19 70 THR A C 1
ATOM 582 O O . THR A 1 70 ? -2.623 4.241 12.779 1.00 86.19 70 THR A O 1
ATOM 585 N N . ASN A 1 71 ? -2.423 2.055 13.310 1.00 84.94 71 ASN A N 1
ATOM 586 C CA . ASN A 1 71 ? -3.856 1.768 13.329 1.00 84.94 71 ASN A CA 1
ATOM 587 C C . ASN A 1 71 ? -4.590 2.300 12.093 1.00 84.94 71 ASN A C 1
ATOM 589 O O . ASN A 1 71 ? -5.664 2.895 12.200 1.00 84.94 71 ASN A O 1
ATOM 593 N N . CYS A 1 72 ? -3.994 2.133 10.915 1.00 86.88 72 CYS A N 1
ATOM 594 C CA . CYS A 1 72 ? -4.624 2.542 9.675 1.00 86.88 72 CYS A CA 1
ATOM 595 C C . CYS A 1 72 ? -4.836 1.370 8.733 1.00 86.88 72 CYS A C 1
ATOM 597 O O . CYS A 1 72 ? -4.095 0.383 8.742 1.00 86.88 72 CYS A O 1
ATOM 599 N N . MET A 1 73 ? -5.831 1.530 7.876 1.00 85.88 73 MET A N 1
ATOM 600 C CA . MET A 1 73 ? -6.212 0.544 6.884 1.00 85.88 73 MET A CA 1
ATOM 601 C C . MET A 1 73 ? -6.565 1.239 5.575 1.00 85.88 73 MET A C 1
ATOM 603 O O . MET A 1 73 ? -7.062 2.364 5.574 1.00 85.88 73 MET A O 1
ATOM 607 N N . ALA A 1 74 ? -6.278 0.567 4.462 1.00 87.56 74 ALA A N 1
ATOM 608 C CA . ALA A 1 74 ? -6.662 1.022 3.137 1.00 87.56 74 ALA A CA 1
ATOM 609 C C . ALA A 1 74 ? -7.826 0.189 2.596 1.00 87.56 74 ALA A C 1
ATOM 611 O O . ALA A 1 74 ? -7.761 -1.042 2.621 1.00 87.56 74 ALA A O 1
ATOM 612 N N . ILE A 1 75 ? -8.834 0.880 2.071 1.00 86.56 75 ILE A N 1
ATOM 613 C CA . ILE A 1 75 ? -9.947 0.333 1.299 1.00 86.56 75 ILE A CA 1
ATOM 614 C C . ILE A 1 75 ? -9.692 0.707 -0.157 1.00 86.56 75 ILE A C 1
ATOM 616 O O . ILE A 1 75 ? -9.612 1.888 -0.510 1.00 86.56 75 ILE A O 1
ATOM 620 N N . CYS A 1 76 ? -9.520 -0.308 -0.993 1.00 85.31 76 CYS A N 1
ATOM 621 C CA . CYS A 1 76 ? -9.182 -0.132 -2.397 1.00 85.31 76 CYS A CA 1
ATOM 622 C C . CYS A 1 76 ? -10.374 -0.493 -3.275 1.00 85.31 76 CYS A C 1
ATOM 624 O O . CYS A 1 76 ? -10.783 -1.656 -3.338 1.00 85.31 76 CYS A O 1
ATOM 626 N N . ASP A 1 77 ? -10.881 0.506 -3.988 1.00 84.81 77 ASP A N 1
ATOM 627 C CA . ASP A 1 77 ? -11.907 0.323 -4.999 1.00 84.81 77 ASP A CA 1
ATOM 628 C C . ASP A 1 77 ? -11.342 -0.445 -6.193 1.00 84.81 77 ASP A C 1
ATOM 630 O O . ASP A 1 77 ? -10.329 -0.049 -6.785 1.00 84.81 77 ASP A O 1
ATOM 634 N N . VAL A 1 78 ? -12.003 -1.548 -6.529 1.00 80.25 78 VAL A N 1
ATOM 635 C CA . VAL A 1 78 ? -11.716 -2.376 -7.706 1.00 80.25 78 VAL A CA 1
ATOM 636 C C . VAL A 1 78 ? -12.975 -2.607 -8.548 1.00 80.25 78 VAL A C 1
ATOM 638 O O . VAL A 1 78 ? -13.070 -3.590 -9.292 1.00 80.25 78 VAL A O 1
ATOM 641 N N . SER A 1 79 ? -13.952 -1.706 -8.419 1.00 81.44 79 SER A N 1
ATOM 642 C CA . SER A 1 79 ? -15.213 -1.720 -9.151 1.00 81.44 79 SER A CA 1
ATOM 643 C C . SER A 1 79 ? -15.018 -1.531 -10.655 1.00 81.44 79 SER A C 1
ATOM 645 O O . SER A 1 79 ? -13.952 -1.162 -11.155 1.00 81.44 79 SER A O 1
ATOM 647 N N . GLY A 1 80 ? -16.077 -1.820 -11.415 1.00 80.19 80 GLY A N 1
ATOM 648 C CA . GLY A 1 80 ? -16.052 -1.691 -12.871 1.00 80.19 80 GLY A CA 1
ATOM 649 C C . GLY A 1 80 ? -15.784 -0.261 -13.351 1.00 80.19 80 GLY A C 1
ATOM 650 O O . GLY A 1 80 ? -15.172 -0.096 -14.403 1.00 80.19 80 GLY A O 1
ATOM 651 N N . SER A 1 81 ? -16.183 0.760 -12.588 1.00 83.19 81 SER A N 1
ATOM 652 C CA . SER A 1 81 ? -15.949 2.165 -12.939 1.00 83.19 81 SER A CA 1
ATOM 653 C C . SER A 1 81 ? -14.514 2.628 -12.677 1.00 83.19 81 SER A C 1
ATOM 655 O O . SER A 1 81 ? -14.084 3.641 -13.225 1.00 83.19 81 SER A O 1
ATOM 657 N N . MET A 1 82 ? -13.731 1.841 -11.935 1.00 84.19 82 MET A N 1
ATOM 658 C CA . MET A 1 82 ? -12.292 2.037 -11.749 1.00 84.19 82 MET A CA 1
ATOM 659 C C . MET A 1 82 ? -11.439 1.337 -12.827 1.00 84.19 82 MET A C 1
ATOM 661 O O . MET A 1 82 ? -10.211 1.302 -12.716 1.00 84.19 82 MET A O 1
ATOM 665 N N . TYR A 1 83 ? -12.052 0.760 -13.870 1.00 84.19 83 TYR A N 1
ATOM 666 C CA . TYR A 1 83 ? -11.340 -0.029 -14.880 1.00 84.19 83 TYR A CA 1
ATOM 667 C C . TYR A 1 83 ? -10.177 0.727 -15.548 1.00 84.19 83 TYR A C 1
ATOM 669 O O . TYR A 1 83 ? -10.288 1.893 -15.924 1.00 84.19 83 TYR A O 1
ATOM 677 N N . GLY A 1 84 ? -9.052 0.027 -15.729 1.00 84.69 84 GLY A N 1
ATOM 678 C CA . GLY A 1 84 ? -7.817 0.571 -16.296 1.00 84.69 84 GLY A CA 1
ATOM 679 C C . GLY A 1 84 ? -6.854 1.098 -15.228 1.00 84.69 84 GLY A C 1
ATOM 680 O O . GLY A 1 84 ? -6.695 0.502 -14.163 1.00 84.69 84 GLY A O 1
ATOM 681 N N . THR A 1 85 ? -6.193 2.222 -15.516 1.00 85.31 85 THR A N 1
ATOM 682 C CA . THR A 1 85 ? -5.206 2.851 -14.618 1.00 85.31 85 THR A CA 1
ATOM 683 C C . THR A 1 85 ? -5.734 3.183 -13.209 1.00 85.31 85 THR A C 1
ATOM 685 O O . THR A 1 85 ? -4.954 3.037 -12.265 1.00 85.31 85 THR A O 1
ATOM 688 N N . PRO A 1 86 ? -7.007 3.588 -12.991 1.00 88.81 86 PRO A N 1
ATOM 689 C CA . PRO A 1 86 ? -7.507 3.877 -11.642 1.00 88.81 86 PRO A CA 1
ATOM 690 C C . PRO A 1 86 ? -7.452 2.669 -10.694 1.00 88.81 86 PRO A C 1
ATOM 692 O O . PRO A 1 86 ? -7.026 2.813 -9.549 1.00 88.81 86 PRO A O 1
ATOM 695 N N . ILE A 1 87 ? -7.781 1.468 -11.175 1.00 83.88 87 ILE A N 1
ATOM 696 C CA . ILE A 1 87 ? -7.604 0.209 -10.437 1.00 83.88 87 ILE A CA 1
ATOM 697 C C . ILE A 1 87 ? -6.136 0.005 -10.047 1.00 83.88 87 ILE A C 1
ATOM 699 O O . ILE A 1 87 ? -5.827 -0.338 -8.905 1.00 83.88 87 ILE A O 1
ATOM 703 N N . GLU A 1 88 ? -5.208 0.211 -10.985 1.00 83.12 88 GLU A N 1
ATOM 704 C CA . GLU A 1 88 ? -3.782 0.005 -10.725 1.00 83.12 88 GLU A CA 1
ATOM 705 C C . GLU A 1 88 ? -3.262 0.976 -9.664 1.00 83.12 88 GLU A C 1
ATOM 707 O O . GLU A 1 88 ? -2.477 0.577 -8.802 1.00 83.12 88 GLU A O 1
ATOM 712 N N . LEU A 1 89 ? -3.739 2.223 -9.704 1.00 87.44 89 LEU A N 1
ATOM 713 C CA . LEU A 1 89 ? -3.488 3.259 -8.706 1.00 87.44 89 LEU A CA 1
ATOM 714 C C . LEU A 1 89 ? -4.035 2.876 -7.331 1.00 87.44 89 LEU A C 1
ATOM 716 O O . LEU A 1 89 ? -3.279 2.896 -6.362 1.00 87.44 89 LEU A O 1
ATOM 720 N N . SER A 1 90 ? -5.310 2.494 -7.262 1.00 87.50 90 SER A N 1
ATOM 721 C CA . SER A 1 90 ? -5.994 2.057 -6.040 1.00 87.50 90 SER A CA 1
ATOM 722 C C . SER A 1 90 ? -5.225 0.925 -5.356 1.00 87.50 90 SER A C 1
ATOM 724 O O . SER A 1 90 ? -4.803 1.046 -4.205 1.00 87.50 90 SER A O 1
ATOM 726 N N . VAL A 1 91 ? -4.895 -0.127 -6.112 1.00 83.00 91 VAL A N 1
ATOM 727 C CA . VAL A 1 91 ? -4.135 -1.274 -5.604 1.00 83.00 91 VAL A CA 1
ATOM 728 C C . VAL A 1 91 ? -2.726 -0.878 -5.163 1.00 83.00 91 VAL A C 1
ATOM 730 O O . VAL A 1 91 ? -2.254 -1.328 -4.119 1.00 83.00 91 VAL A O 1
ATOM 733 N N . ALA A 1 92 ? -2.034 -0.046 -5.942 1.00 86.50 92 ALA A N 1
ATOM 734 C CA . ALA A 1 92 ? -0.684 0.391 -5.614 1.00 86.50 92 ALA A CA 1
ATOM 735 C C . ALA A 1 92 ? -0.627 1.231 -4.336 1.00 86.50 92 ALA A C 1
ATOM 737 O O . ALA A 1 92 ? 0.270 1.050 -3.516 1.00 86.50 92 ALA A O 1
ATOM 738 N N . LEU A 1 93 ? -1.582 2.138 -4.155 1.00 89.38 93 LEU A N 1
ATOM 739 C CA . LEU A 1 93 ? -1.663 2.965 -2.959 1.00 89.38 93 LEU A CA 1
ATOM 740 C C . LEU A 1 93 ? -2.084 2.140 -1.742 1.00 89.38 93 LEU A C 1
ATOM 742 O O . LEU A 1 93 ? -1.483 2.294 -0.683 1.00 89.38 93 LEU A O 1
ATOM 746 N N . GLY A 1 94 ? -3.015 1.195 -1.899 1.00 87.00 94 GLY A N 1
ATOM 747 C CA . GLY A 1 94 ? -3.354 0.237 -0.848 1.00 87.00 94 GLY A CA 1
ATOM 748 C C . GLY A 1 94 ? -2.143 -0.538 -0.342 1.00 87.00 94 GLY A C 1
ATOM 749 O O . GLY A 1 94 ? -1.865 -0.552 0.857 1.00 87.00 94 GLY A O 1
ATOM 750 N N . LEU A 1 95 ? -1.374 -1.124 -1.265 1.00 84.81 95 LEU A N 1
ATOM 751 C CA . LEU A 1 95 ? -0.123 -1.819 -0.947 1.00 84.81 95 LEU A CA 1
ATOM 752 C C . LEU A 1 95 ? 0.870 -0.917 -0.207 1.00 84.81 95 LEU A C 1
ATOM 754 O O . LEU A 1 95 ? 1.487 -1.355 0.763 1.00 84.81 95 LEU A O 1
ATOM 758 N N . LEU A 1 96 ? 1.002 0.340 -0.637 1.00 87.38 96 LEU A N 1
ATOM 759 C CA . LEU A 1 96 ? 1.890 1.307 0.002 1.00 87.38 96 LEU A CA 1
ATOM 760 C C . LEU A 1 96 ? 1.467 1.603 1.445 1.00 87.38 96 LEU A C 1
ATOM 762 O O . LEU A 1 96 ? 2.310 1.579 2.338 1.00 87.38 96 LEU A O 1
ATOM 766 N N . ILE A 1 97 ? 0.174 1.838 1.688 1.00 88.25 97 ILE A N 1
ATOM 767 C CA . ILE A 1 97 ? -0.356 2.036 3.044 1.00 88.25 97 ILE A CA 1
ATOM 768 C C . ILE A 1 97 ? -0.099 0.796 3.902 1.00 88.25 97 ILE A C 1
ATOM 770 O O . ILE A 1 97 ? 0.325 0.928 5.045 1.00 88.25 97 ILE A O 1
ATOM 774 N N . SER A 1 98 ? -0.275 -0.406 3.350 1.00 83.50 98 SER A N 1
ATOM 775 C CA . SER A 1 98 ? -0.009 -1.646 4.083 1.00 83.50 98 SER A CA 1
ATOM 776 C C . SER A 1 98 ? 1.442 -1.809 4.512 1.00 83.50 98 SER A C 1
ATOM 778 O O . SER A 1 98 ? 1.691 -2.306 5.603 1.00 83.50 98 SER A O 1
ATOM 780 N N . 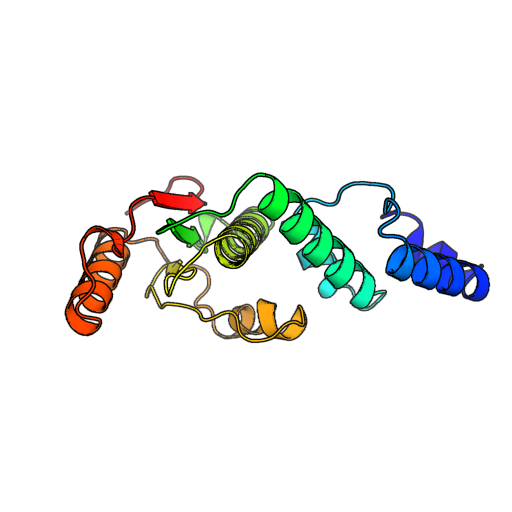ASP A 1 99 ? 2.388 -1.441 3.646 1.00 84.25 99 ASP A N 1
ATOM 781 C CA . ASP A 1 99 ? 3.822 -1.531 3.935 1.00 84.25 99 ASP A CA 1
ATOM 782 C C . ASP A 1 99 ? 4.279 -0.443 4.931 1.00 84.25 99 ASP A C 1
ATOM 784 O O . ASP A 1 99 ? 5.309 -0.603 5.588 1.00 84.25 99 ASP A O 1
ATOM 788 N N . LEU A 1 100 ? 3.528 0.661 5.046 1.00 86.81 100 LEU A N 1
ATOM 789 C CA . LEU A 1 100 ? 3.801 1.769 5.971 1.00 86.81 100 LEU A CA 1
ATOM 790 C C . LEU A 1 100 ? 3.070 1.655 7.317 1.00 86.81 100 LEU A C 1
ATOM 792 O O . LEU A 1 100 ? 3.448 2.358 8.257 1.00 86.81 100 LEU A O 1
ATOM 796 N N . SER A 1 101 ? 2.036 0.815 7.405 1.00 84.44 101 SER A N 1
ATOM 797 C CA . SER A 1 101 ? 1.200 0.646 8.598 1.00 84.44 101 SER A CA 1
ATOM 798 C C . SER A 1 101 ? 1.833 -0.298 9.626 1.00 84.44 101 SER A C 1
ATOM 800 O O . SER A 1 101 ? 2.408 -1.334 9.288 1.00 84.44 101 SER A O 1
ATOM 802 N N . GLU A 1 102 ? 1.714 0.053 10.903 1.00 77.50 102 GLU A N 1
ATOM 803 C CA . GLU A 1 102 ? 2.058 -0.777 12.055 1.00 77.50 102 GLU A CA 1
ATOM 804 C C . GLU A 1 102 ? 0.837 -1.570 12.546 1.00 77.50 102 GLU A C 1
ATOM 806 O O . GLU A 1 102 ? -0.290 -1.071 12.559 1.00 77.50 102 GLU A O 1
ATOM 811 N N . GLY A 1 103 ? 1.065 -2.798 13.022 1.00 64.06 103 GLY A N 1
ATOM 812 C CA . GLY A 1 103 ? 0.018 -3.640 13.615 1.00 64.06 103 GLY A CA 1
ATOM 813 C C . GLY A 1 103 ? -0.598 -4.671 12.653 1.00 64.06 103 GLY A C 1
ATOM 814 O O . GLY A 1 103 ? -0.063 -4.918 11.571 1.00 64.06 103 GLY A O 1
ATOM 815 N N . PRO A 1 104 ? -1.685 -5.361 13.057 1.00 58.03 104 PRO A N 1
ATOM 816 C CA . PRO A 1 104 ? -2.232 -6.497 12.306 1.00 58.03 104 PRO A CA 1
ATOM 817 C C . PRO A 1 104 ? -3.053 -6.088 11.074 1.00 58.03 104 PRO A C 1
ATOM 819 O O . PRO A 1 104 ? -3.359 -6.942 10.238 1.00 58.03 104 PRO A O 1
ATOM 822 N N . TRP A 1 105 ? -3.422 -4.811 10.976 1.00 62.53 105 TRP A N 1
ATOM 823 C CA . TRP A 1 105 ? -4.370 -4.282 10.003 1.00 62.53 105 TRP A CA 1
ATOM 824 C C . TRP A 1 105 ? -3.744 -4.158 8.619 1.00 62.53 105 TRP A C 1
ATOM 826 O O . TRP A 1 105 ? -2.670 -3.586 8.449 1.00 62.53 105 TRP A O 1
ATOM 836 N N . LYS A 1 106 ? -4.411 -4.737 7.621 1.00 65.88 106 LYS A N 1
ATOM 837 C CA . LYS A 1 106 ? -3.930 -4.809 6.234 1.00 65.88 106 LYS A CA 1
ATOM 838 C C . LYS A 1 106 ? -5.032 -4.390 5.273 1.00 65.88 106 LYS A C 1
ATOM 840 O O . LYS A 1 106 ? -6.166 -4.170 5.685 1.00 65.88 106 LYS A O 1
ATOM 845 N N . VAL A 1 107 ? -4.672 -4.261 4.003 1.00 63.50 107 VAL A N 1
ATOM 846 C CA . VAL A 1 107 ? -5.541 -3.781 2.918 1.00 63.50 107 VAL A CA 1
ATOM 847 C C . VAL A 1 107 ? -6.757 -4.683 2.717 1.00 63.50 107 VAL A C 1
ATOM 849 O O . VAL A 1 107 ? -6.621 -5.913 2.731 1.00 63.50 107 VAL A O 1
ATOM 852 N N . THR A 1 108 ? -7.913 -4.070 2.452 1.00 63.25 108 THR A N 1
ATOM 853 C CA . THR A 1 108 ? -9.077 -4.732 1.846 1.00 63.25 108 THR A CA 1
ATOM 854 C C . THR A 1 108 ? -9.332 -4.224 0.432 1.00 63.25 108 THR A C 1
ATOM 856 O O . THR A 1 108 ? -9.015 -3.089 0.069 1.00 63.25 108 THR A O 1
ATOM 859 N N . PHE A 1 109 ? -9.931 -5.099 -0.372 1.00 65.31 109 PHE A N 1
ATOM 860 C CA . PHE A 1 109 ? -10.381 -4.828 -1.732 1.00 65.31 109 PHE A CA 1
ATOM 861 C C . PHE A 1 109 ? -11.841 -5.265 -1.832 1.00 65.31 109 PHE A C 1
ATOM 863 O O . PHE A 1 109 ? -12.213 -6.297 -1.266 1.00 65.31 109 PHE A O 1
ATOM 870 N N . SER A 1 110 ? -12.693 -4.463 -2.463 1.00 58.91 110 SER A N 1
ATOM 871 C CA . SER A 1 110 ? -14.118 -4.491 -2.126 1.00 58.91 110 SER A CA 1
ATOM 872 C C . SER A 1 110 ? -15.031 -5.198 -3.141 1.00 58.91 110 SER A C 1
ATOM 874 O O . SER A 1 110 ? -15.253 -4.671 -4.222 1.00 58.91 110 SER A O 1
ATOM 876 N N . ALA A 1 111 ? -15.605 -6.337 -2.721 1.00 53.59 111 ALA A N 1
ATOM 877 C CA . ALA A 1 111 ? -17.057 -6.683 -2.692 1.00 53.59 111 ALA A CA 1
ATOM 878 C C . ALA A 1 111 ? -17.339 -7.600 -1.492 1.00 53.59 111 ALA A C 1
ATOM 880 O O . ALA A 1 111 ? -18.390 -7.522 -0.847 1.00 53.59 111 ALA A O 1
ATOM 881 N N . ASN A 1 112 ? -16.359 -8.453 -1.192 1.00 61.47 112 ASN A N 1
ATOM 882 C CA . ASN A 1 112 ? -16.247 -9.252 0.015 1.00 61.47 112 ASN A CA 1
ATOM 883 C C . ASN A 1 112 ? -14.931 -8.869 0.696 1.00 61.47 112 ASN A C 1
ATOM 885 O O . ASN A 1 112 ? -13.897 -9.462 0.372 1.00 61.47 112 ASN A O 1
ATOM 889 N N . PRO A 1 113 ? -14.934 -7.850 1.573 1.00 67.06 113 PRO A N 1
ATOM 890 C CA . PRO A 1 113 ? -13.704 -7.387 2.185 1.00 67.06 113 PRO A CA 1
ATOM 891 C C . PRO A 1 113 ? -13.061 -8.538 2.956 1.00 67.06 113 PRO A C 1
ATOM 893 O O . PRO A 1 113 ? -13.697 -9.242 3.741 1.00 67.06 113 PRO A O 1
ATOM 896 N N . ARG A 1 114 ? -11.782 -8.771 2.674 1.00 65.88 114 ARG A N 1
ATOM 897 C CA . ARG A 1 114 ? -10.939 -9.739 3.370 1.00 65.88 114 ARG A CA 1
ATOM 898 C C . ARG A 1 114 ? -9.620 -9.070 3.680 1.00 65.88 114 ARG A C 1
ATOM 900 O O . ARG A 1 114 ? -9.075 -8.353 2.843 1.00 65.88 114 ARG A O 1
ATOM 907 N N . PHE A 1 115 ? -9.086 -9.334 4.865 1.00 65.88 115 PHE A N 1
ATOM 908 C CA . PHE A 1 115 ? -7.735 -8.904 5.187 1.00 65.88 115 PHE A CA 1
ATOM 909 C C . PHE A 1 115 ? -6.743 -9.680 4.330 1.00 65.88 115 PHE A C 1
ATOM 911 O O . PHE A 1 115 ? -6.474 -10.859 4.575 1.00 65.88 115 PHE A O 1
ATOM 918 N N . HIS A 1 116 ? -6.168 -9.010 3.337 1.00 64.94 116 HIS A N 1
ATOM 919 C CA . HIS A 1 116 ? -5.089 -9.599 2.567 1.00 64.94 116 HIS A CA 1
ATOM 920 C C . HIS A 1 116 ? -3.786 -9.401 3.319 1.00 64.94 116 HIS A C 1
ATOM 922 O O . HIS A 1 116 ? -3.240 -8.301 3.418 1.00 64.94 116 HIS A O 1
ATOM 928 N N . VAL A 1 117 ? -3.255 -10.502 3.849 1.00 59.25 117 VAL A N 1
ATOM 929 C CA . VAL A 1 117 ? -1.873 -10.497 4.297 1.00 59.25 117 VAL A CA 1
ATOM 930 C C . VAL A 1 117 ? -0.970 -10.532 3.081 1.00 59.25 117 VAL A C 1
ATOM 932 O O . VAL A 1 117 ? -0.756 -11.588 2.496 1.00 59.25 117 VAL A O 1
ATOM 935 N N . ILE A 1 118 ? -0.393 -9.383 2.749 1.00 61.72 118 ILE A N 1
ATOM 936 C CA . ILE A 1 118 ? 0.734 -9.309 1.826 1.00 61.72 118 ILE A CA 1
ATOM 937 C C . ILE A 1 118 ? 1.886 -10.080 2.488 1.00 61.72 118 ILE A C 1
ATOM 939 O O . ILE A 1 118 ? 2.475 -9.620 3.468 1.00 61.72 118 ILE A O 1
ATOM 943 N N . LYS A 1 119 ? 2.131 -11.313 2.032 1.00 51.19 119 LYS A N 1
ATOM 944 C CA . LYS A 1 119 ? 3.207 -12.176 2.536 1.00 51.19 119 LYS A CA 1
ATOM 945 C C . LYS A 1 119 ? 4.419 -12.079 1.618 1.00 51.19 119 LYS A C 1
ATOM 947 O O . LYS A 1 119 ? 4.291 -12.095 0.395 1.00 51.19 119 LYS A O 1
ATOM 952 N N . GLY A 1 120 ? 5.593 -12.073 2.239 1.00 55.66 120 GLY A N 1
ATOM 953 C CA . GLY A 1 120 ? 6.888 -12.150 1.574 1.00 55.66 120 GLY A CA 1
ATOM 954 C C . GLY A 1 120 ? 7.503 -10.793 1.235 1.00 55.66 120 GLY A C 1
ATOM 955 O O . GLY A 1 120 ? 6.822 -9.779 1.080 1.00 55.66 120 GLY A O 1
ATOM 956 N N . ASP A 1 121 ? 8.830 -10.808 1.150 1.00 62.50 121 ASP A N 1
ATOM 957 C CA . ASP A 1 121 ? 9.656 -9.621 0.922 1.00 62.50 121 ASP A CA 1
ATOM 958 C C . ASP A 1 121 ? 9.816 -9.284 -0.564 1.00 62.50 121 ASP A C 1
ATOM 960 O O . ASP A 1 121 ? 10.290 -8.200 -0.907 1.00 62.50 121 ASP A O 1
ATOM 964 N N . THR A 1 122 ? 9.420 -10.208 -1.445 1.00 64.94 122 THR A N 1
ATOM 965 C CA . THR A 1 122 ? 9.548 -10.067 -2.894 1.00 64.94 122 THR A CA 1
ATOM 966 C C . THR A 1 122 ? 8.249 -9.575 -3.499 1.00 64.94 122 THR A C 1
ATOM 968 O O . THR A 1 122 ? 7.142 -9.926 -3.100 1.00 64.94 122 THR A O 1
ATOM 971 N N . MET A 1 123 ? 8.353 -8.735 -4.509 1.00 68.81 123 MET A N 1
ATOM 972 C CA . MET A 1 123 ? 7.186 -8.091 -5.080 1.00 68.81 123 MET A CA 1
ATOM 973 C C . MET A 1 123 ? 6.235 -9.041 -5.843 1.00 68.81 123 MET A C 1
ATOM 975 O O . MET A 1 123 ? 5.019 -8.821 -5.807 1.00 68.81 123 MET A O 1
ATOM 979 N N . PRO A 1 124 ? 6.704 -10.140 -6.469 1.00 66.19 124 PRO A N 1
ATOM 980 C CA . PRO A 1 124 ? 5.815 -11.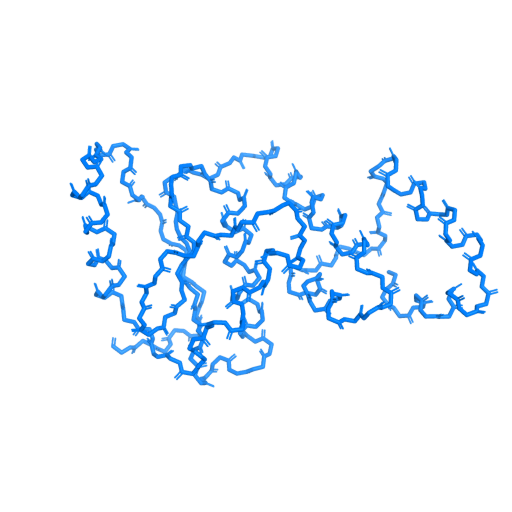185 -6.973 1.00 66.19 124 PRO A CA 1
ATOM 981 C C . PRO A 1 124 ? 4.956 -11.820 -5.873 1.00 66.19 124 PRO A C 1
ATOM 983 O O . PRO A 1 124 ? 3.773 -12.074 -6.097 1.00 66.19 124 PRO A O 1
ATOM 986 N N . SER A 1 125 ? 5.505 -12.031 -4.669 1.00 65.94 125 SER A N 1
ATOM 987 C CA . SER A 1 125 ? 4.701 -12.524 -3.547 1.00 65.94 125 SER A CA 1
ATOM 988 C C . SER A 1 125 ? 3.737 -11.442 -3.069 1.00 65.94 125 SER A C 1
ATOM 990 O O . SER A 1 125 ? 2.561 -11.733 -2.847 1.00 65.94 125 SER A O 1
ATOM 992 N N . LYS A 1 126 ? 4.187 -10.179 -3.036 1.00 66.88 126 LYS A N 1
ATOM 993 C CA . LYS A 1 126 ? 3.336 -9.050 -2.655 1.00 66.88 126 LYS A CA 1
ATOM 994 C C . LYS A 1 126 ? 2.166 -8.818 -3.594 1.00 66.88 126 LYS A C 1
ATOM 996 O O . LYS A 1 126 ? 1.161 -8.338 -3.113 1.00 66.88 126 LYS A O 1
ATOM 1001 N N . THR A 1 127 ? 2.274 -9.151 -4.881 1.00 66.56 127 THR A N 1
ATOM 1002 C CA . THR A 1 127 ? 1.229 -8.936 -5.905 1.00 66.56 127 THR A CA 1
ATOM 1003 C C . THR A 1 127 ? 0.426 -10.191 -6.253 1.00 66.56 127 THR A C 1
ATOM 1005 O O . THR A 1 127 ? -0.523 -10.109 -7.030 1.00 66.56 127 THR A O 1
ATOM 1008 N N . SER A 1 128 ? 0.757 -11.340 -5.655 1.00 66.44 128 SER A N 1
ATOM 1009 C CA . SER A 1 128 ? 0.091 -12.630 -5.896 1.00 66.44 128 SER A CA 1
ATOM 1010 C C . SER A 1 128 ? -1.424 -12.589 -5.660 1.00 66.44 128 SER A C 1
ATOM 1012 O O . SER A 1 128 ? -2.179 -13.150 -6.456 1.00 66.44 128 SER A O 1
ATOM 1014 N N . PHE A 1 129 ? -1.865 -11.826 -4.653 1.00 66.81 129 PHE A N 1
ATOM 1015 C CA . PHE A 1 129 ? -3.278 -11.619 -4.326 1.00 66.81 129 PHE A CA 1
ATOM 1016 C C . PHE A 1 129 ? -4.097 -11.075 -5.507 1.00 66.81 129 PHE A C 1
ATOM 1018 O O . PHE A 1 129 ? -5.286 -11.355 -5.575 1.00 66.81 129 PHE A O 1
ATOM 1025 N N . ARG A 1 130 ? -3.480 -10.389 -6.488 1.00 68.75 130 ARG A N 1
ATOM 1026 C CA . ARG A 1 130 ? -4.163 -9.896 -7.703 1.00 68.75 130 ARG A CA 1
ATOM 1027 C C . ARG A 1 130 ? -4.889 -10.986 -8.489 1.00 68.75 130 ARG A C 1
ATOM 1029 O O . ARG A 1 130 ? -5.859 -10.691 -9.182 1.00 68.75 130 ARG A O 1
ATOM 1036 N N . ARG A 1 131 ? -4.413 -12.232 -8.402 1.00 64.00 131 ARG A N 1
ATOM 1037 C CA . ARG A 1 131 ? -5.033 -13.395 -9.059 1.00 64.00 131 ARG A CA 1
ATOM 1038 C C . ARG A 1 131 ? -6.256 -13.919 -8.312 1.00 64.00 131 ARG A C 1
ATOM 1040 O O . ARG A 1 131 ? -7.093 -14.570 -8.919 1.00 64.00 131 ARG A O 1
ATOM 1047 N N . GLU A 1 132 ? -6.330 -13.650 -7.014 1.00 61.56 132 GLU A N 1
ATOM 1048 C CA . GLU A 1 132 ? -7.391 -14.109 -6.113 1.00 61.56 132 GLU A CA 1
ATOM 1049 C C . GLU A 1 132 ? -8.471 -13.036 -5.896 1.00 61.56 132 GLU A C 1
ATOM 1051 O O . GLU A 1 132 ? -9.471 -13.290 -5.232 1.00 61.56 132 GLU A O 1
ATOM 1056 N N . MET A 1 133 ? -8.269 -11.831 -6.436 1.00 67.75 133 MET A N 1
ATOM 1057 C CA . MET A 1 133 ? -9.203 -10.719 -6.305 1.00 67.75 133 MET A CA 1
ATOM 1058 C C . MET A 1 133 ? -10.441 -10.897 -7.174 1.00 67.75 133 MET A C 1
ATOM 1060 O O . MET A 1 133 ? -10.352 -11.134 -8.380 1.00 67.75 133 MET A O 1
ATOM 1064 N N . GLU A 1 134 ? -11.600 -10.664 -6.564 1.00 65.88 134 GLU A N 1
ATOM 1065 C CA . GLU A 1 134 ? -12.851 -10.442 -7.279 1.00 65.88 134 GLU A CA 1
ATOM 1066 C C . GLU A 1 134 ? -12.833 -9.028 -7.876 1.00 65.88 134 GLU A C 1
ATOM 1068 O O . GLU A 1 134 ? -13.065 -8.031 -7.197 1.00 65.88 134 GLU A O 1
ATOM 1073 N N . TRP A 1 135 ? -12.492 -8.936 -9.159 1.00 69.50 135 TRP A N 1
ATOM 1074 C CA . TRP A 1 135 ? -12.539 -7.688 -9.920 1.00 69.50 135 TRP A CA 1
ATOM 1075 C C . TRP A 1 135 ? -13.988 -7.275 -10.221 1.00 69.50 135 TRP A C 1
ATOM 1077 O O . TRP A 1 135 ? -14.853 -8.133 -10.389 1.00 69.50 135 TRP A O 1
ATOM 1087 N N . ARG A 1 136 ? -14.228 -5.967 -10.416 1.00 62.34 136 ARG A N 1
ATOM 1088 C CA . ARG A 1 136 ? -15.538 -5.373 -10.784 1.00 62.34 136 ARG A CA 1
ATOM 1089 C C . ARG A 1 136 ? -16.588 -5.466 -9.680 1.00 62.34 136 ARG A C 1
ATOM 1091 O O . ARG A 1 136 ? -17.778 -5.643 -9.922 1.00 62.34 136 ARG A O 1
ATOM 1098 N N . ALA A 1 137 ? -16.095 -5.333 -8.471 1.00 65.69 137 ALA A N 1
ATOM 1099 C CA . ALA A 1 137 ? -16.779 -5.576 -7.232 1.00 65.69 137 ALA A CA 1
ATOM 1100 C C . ALA A 1 137 ? -17.158 -4.220 -6.590 1.00 65.69 137 ALA A C 1
ATOM 1102 O O . ALA A 1 137 ? -16.368 -3.278 -6.624 1.00 65.69 137 ALA A O 1
ATOM 1103 N N . ASN A 1 138 ? -18.392 -4.079 -6.091 1.00 69.00 138 ASN A N 1
ATOM 1104 C CA . ASN A 1 138 ? -18.872 -2.819 -5.506 1.00 69.00 138 ASN A CA 1
ATOM 1105 C C . ASN A 1 138 ? -18.309 -2.612 -4.092 1.00 69.00 138 ASN A C 1
ATOM 1107 O O . ASN A 1 138 ? -18.241 -3.560 -3.305 1.00 69.00 138 ASN A O 1
ATOM 1111 N N . ILE A 1 139 ? -17.985 -1.364 -3.740 1.00 71.88 139 ILE A N 1
ATOM 1112 C CA . ILE A 1 139 ? -17.629 -1.008 -2.361 1.00 71.88 139 ILE A CA 1
ATOM 1113 C C . ILE A 1 139 ? -18.860 -1.095 -1.460 1.00 71.88 139 ILE A C 1
ATOM 1115 O O . ILE A 1 139 ? -19.940 -0.638 -1.829 1.00 71.88 139 ILE A O 1
ATOM 1119 N N . SER A 1 140 ? -18.682 -1.648 -0.258 1.00 78.38 140 SER A N 1
ATOM 1120 C CA . SER A 1 140 ? -19.661 -1.556 0.823 1.00 78.38 140 SER A CA 1
ATOM 1121 C C . SER A 1 140 ? -18.946 -1.242 2.130 1.00 78.38 140 SER A C 1
ATOM 1123 O O . SER A 1 140 ? -18.406 -2.136 2.782 1.00 78.38 140 SER A O 1
ATOM 1125 N N . PHE A 1 141 ? -18.999 0.029 2.533 1.00 82.38 141 PHE A N 1
ATOM 1126 C CA . PHE A 1 141 ? -18.394 0.473 3.787 1.00 82.38 141 PHE A CA 1
ATOM 1127 C C . PHE A 1 141 ? -18.963 -0.258 4.999 1.00 82.38 141 PHE A C 1
ATOM 1129 O O . PHE A 1 141 ? -18.217 -0.550 5.925 1.00 82.38 141 PHE A O 1
ATOM 1136 N N . GLN A 1 142 ? -20.255 -0.605 4.983 1.00 85.44 142 GLN A N 1
ATOM 1137 C CA . GLN A 1 142 ? -20.865 -1.393 6.055 1.00 85.44 142 GLN A CA 1
ATOM 1138 C C . GLN A 1 142 ? -20.107 -2.707 6.272 1.00 85.44 142 GLN A C 1
ATOM 1140 O O . GLN A 1 142 ? -19.701 -2.995 7.392 1.00 85.44 1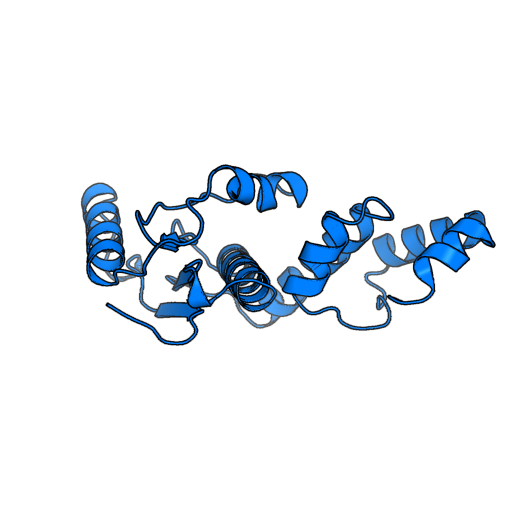42 GLN A O 1
ATOM 1145 N N . LYS A 1 143 ? -19.829 -3.460 5.197 1.00 83.69 143 LYS A N 1
ATOM 1146 C CA . LYS A 1 143 ? -19.070 -4.714 5.294 1.00 83.69 143 LYS A CA 1
ATOM 1147 C C . LYS A 1 143 ? -17.629 -4.491 5.756 1.00 83.69 143 LYS A C 1
ATOM 1149 O O . LYS A 1 143 ? -17.098 -5.327 6.482 1.00 83.69 143 LYS A O 1
ATOM 1154 N N . ASP A 1 144 ? -16.987 -3.401 5.328 1.00 82.38 144 ASP A N 1
ATOM 1155 C CA . ASP A 1 144 ? -15.641 -3.051 5.797 1.00 82.38 144 ASP A CA 1
ATOM 1156 C C . ASP A 1 144 ? -15.648 -2.768 7.311 1.00 82.38 144 ASP A C 1
ATOM 1158 O O . ASP A 1 144 ? -14.817 -3.309 8.039 1.00 82.38 144 ASP A O 1
ATOM 1162 N N . PHE A 1 145 ? -16.615 -1.991 7.811 1.00 86.69 145 PHE A N 1
ATOM 1163 C CA . PHE A 1 145 ? -16.763 -1.709 9.242 1.00 86.69 145 PHE A CA 1
ATOM 1164 C C . PHE A 1 145 ? -17.125 -2.955 10.058 1.00 86.69 145 PHE A C 1
ATOM 1166 O O . PHE A 1 145 ? -16.537 -3.168 11.120 1.00 86.69 145 PHE A O 1
ATOM 1173 N N . ASP A 1 146 ? -18.025 -3.805 9.556 1.00 88.06 146 ASP A N 1
ATOM 1174 C CA . ASP A 1 146 ? -18.390 -5.070 10.202 1.00 88.06 146 ASP A CA 1
ATOM 1175 C C . ASP A 1 146 ? -17.165 -5.985 10.343 1.00 88.06 146 ASP A C 1
ATOM 1177 O O . ASP A 1 146 ? -16.934 -6.564 11.404 1.00 88.06 146 ASP A O 1
ATOM 1181 N N . LEU A 1 147 ? -16.325 -6.060 9.304 1.00 84.81 147 LEU A N 1
ATOM 1182 C CA . LEU A 1 147 ? -15.082 -6.828 9.324 1.00 84.81 147 LEU A CA 1
ATOM 1183 C C . LEU A 1 147 ? -14.064 -6.264 10.331 1.00 84.81 147 LEU A C 1
ATOM 1185 O O . LEU A 1 147 ? -13.397 -7.030 11.035 1.00 84.81 147 LEU A O 1
ATOM 1189 N N . ILE A 1 148 ? -13.928 -4.935 10.409 1.00 85.25 148 ILE A N 1
ATOM 1190 C CA . ILE A 1 148 ? -13.070 -4.272 11.405 1.00 85.25 148 ILE A CA 1
ATOM 1191 C C . ILE A 1 148 ? -13.536 -4.640 12.817 1.00 85.25 148 ILE A C 1
ATOM 1193 O O . ILE A 1 148 ? -12.715 -5.034 13.651 1.00 85.25 148 ILE A O 1
ATOM 1197 N N . LEU A 1 149 ? -14.845 -4.564 13.068 1.00 88.38 149 LEU A N 1
ATOM 1198 C CA . LEU A 1 149 ? -15.440 -4.910 14.354 1.00 88.38 149 LEU A CA 1
ATOM 1199 C C . LEU A 1 149 ? -15.252 -6.397 14.684 1.00 88.38 149 LEU A C 1
ATOM 1201 O O . LEU A 1 149 ? -14.836 -6.726 15.794 1.00 88.38 149 LEU A O 1
ATOM 1205 N N . GLU A 1 150 ? -15.487 -7.295 13.725 1.00 87.44 150 GLU A N 1
ATOM 1206 C CA . GLU A 1 150 ? -15.291 -8.740 13.891 1.00 87.44 150 GLU A CA 1
ATOM 1207 C C . GLU A 1 150 ? -13.854 -9.059 14.324 1.00 87.44 150 GLU A C 1
ATOM 1209 O O . GLU A 1 150 ? -13.633 -9.822 15.269 1.00 87.44 150 GLU A O 1
ATOM 1214 N N . VAL A 1 151 ? -12.858 -8.453 13.667 1.00 83.25 151 VAL A N 1
ATOM 1215 C CA . VAL A 1 151 ? -11.449 -8.653 14.023 1.00 83.25 151 VAL A CA 1
ATOM 1216 C C . VAL A 1 151 ? -11.107 -8.035 15.370 1.00 83.25 151 VAL A C 1
ATOM 1218 O O . VAL A 1 151 ? -10.380 -8.670 16.135 1.00 83.25 151 VAL A O 1
ATOM 1221 N N . ALA A 1 152 ? -11.644 -6.858 15.696 1.00 85.75 152 ALA A N 1
ATOM 1222 C CA . ALA A 1 152 ? -11.437 -6.240 17.001 1.00 85.75 152 ALA A CA 1
ATOM 1223 C C . ALA A 1 152 ? -11.975 -7.121 18.139 1.00 85.75 152 ALA A C 1
ATOM 1225 O O . ALA A 1 152 ? -11.252 -7.401 19.098 1.00 85.75 152 ALA A O 1
ATOM 1226 N N . VAL A 1 153 ? -13.201 -7.636 17.995 1.00 88.94 153 VAL A N 1
ATOM 1227 C CA . VAL A 1 153 ? -13.844 -8.515 18.982 1.00 88.94 153 VAL A CA 1
ATOM 1228 C C . VAL A 1 153 ? -13.107 -9.849 19.092 1.00 88.94 153 VAL A C 1
ATOM 1230 O O . VAL A 1 153 ? -12.740 -10.263 20.193 1.00 88.94 153 VAL A O 1
ATOM 1233 N N . ARG A 1 154 ? -12.830 -10.518 17.965 1.00 87.50 154 ARG A N 1
ATOM 1234 C CA . ARG A 1 154 ? -12.125 -11.812 17.955 1.00 87.50 154 ARG A CA 1
ATOM 1235 C C . ARG A 1 154 ? -10.702 -11.695 18.497 1.00 87.50 154 ARG A C 1
ATOM 1237 O O . ARG A 1 154 ? -10.235 -12.598 19.189 1.00 87.50 154 ARG A O 1
ATOM 1244 N N . GLY A 1 155 ? -10.017 -10.601 18.172 1.00 84.00 155 GLY A N 1
ATOM 1245 C CA . GLY A 1 155 ? -8.661 -10.306 18.623 1.00 84.00 155 GLY A CA 1
ATOM 1246 C C . GLY A 1 155 ? -8.575 -9.786 20.057 1.00 84.00 155 GLY A C 1
ATOM 1247 O O . GLY A 1 155 ? -7.463 -9.679 20.566 1.00 84.00 155 GLY A O 1
ATOM 1248 N N . LYS A 1 156 ? -9.715 -9.484 20.705 1.00 88.12 156 LYS A N 1
ATOM 1249 C CA . LYS A 1 156 ? -9.788 -8.808 22.013 1.00 88.12 156 LYS A CA 1
ATOM 1250 C C . LYS A 1 156 ? -8.910 -7.554 22.049 1.00 88.12 156 LYS A C 1
ATOM 1252 O O . LYS A 1 156 ? -8.126 -7.362 22.974 1.00 88.12 156 LYS A O 1
ATOM 1257 N N . LEU A 1 157 ? -8.999 -6.759 20.987 1.00 86.19 157 LEU A N 1
ATOM 1258 C CA . LEU A 1 157 ? -8.156 -5.587 20.811 1.00 86.19 157 LEU A CA 1
ATOM 1259 C C . LEU A 1 157 ? -8.602 -4.466 21.745 1.00 86.19 157 LEU A C 1
ATOM 1261 O O . LEU A 1 157 ? -9.797 -4.216 21.907 1.00 86.19 157 LEU A O 1
ATOM 1265 N N . ASN A 1 158 ? -7.628 -3.782 22.332 1.00 86.31 158 ASN A N 1
ATOM 1266 C CA . ASN A 1 158 ? -7.873 -2.576 23.109 1.00 86.31 158 ASN A CA 1
ATOM 1267 C C . ASN A 1 158 ? -8.160 -1.389 22.174 1.00 86.31 158 ASN A C 1
ATOM 1269 O O . ASN A 1 158 ? -7.816 -1.412 20.992 1.00 86.31 158 ASN A O 1
ATOM 1273 N N . GLU A 1 159 ? -8.762 -0.323 22.699 1.00 84.44 159 GLU A N 1
ATOM 1274 C CA . GLU A 1 159 ? -9.131 0.873 21.925 1.00 84.44 159 GLU A CA 1
ATOM 1275 C C . GLU A 1 159 ? -7.933 1.519 21.206 1.00 84.44 159 GLU A C 1
ATOM 1277 O O . GLU A 1 159 ? -8.045 2.011 20.082 1.00 84.44 159 GLU A O 1
ATOM 1282 N N . ASP A 1 160 ? -6.748 1.458 21.813 1.00 84.06 160 ASP A N 1
ATOM 1283 C CA . ASP A 1 160 ? -5.501 1.936 21.226 1.00 84.06 160 ASP A CA 1
ATOM 1284 C C . ASP A 1 160 ? -4.989 1.065 20.074 1.00 84.06 160 ASP A C 1
ATOM 1286 O O . ASP A 1 160 ? -4.117 1.519 19.338 1.00 84.06 160 ASP A O 1
ATOM 1290 N N . GLN A 1 161 ? -5.540 -0.135 19.886 1.00 81.44 161 GLN A N 1
ATOM 1291 C CA . GLN A 1 161 ? -5.196 -1.082 18.824 1.00 81.44 161 GLN A CA 1
ATOM 1292 C C . GLN A 1 161 ? -6.239 -1.126 17.700 1.00 81.44 161 GLN A C 1
ATOM 1294 O O . GLN A 1 161 ? -5.981 -1.741 16.666 1.00 81.44 161 GLN A O 1
ATOM 1299 N N . ILE A 1 162 ? -7.414 -0.515 17.878 1.00 84.50 162 ILE A N 1
ATOM 1300 C CA . ILE A 1 162 ? -8.458 -0.437 16.846 1.00 84.50 162 ILE A CA 1
ATOM 1301 C C . ILE A 1 162 ? -8.057 0.588 15.779 1.00 84.50 162 ILE A C 1
ATOM 1303 O O . ILE A 1 162 ? -7.365 1.564 16.069 1.00 84.50 162 ILE A O 1
ATOM 1307 N N . ILE A 1 163 ? -8.491 0.366 14.533 1.00 86.00 163 ILE A N 1
ATOM 1308 C CA . ILE A 1 163 ? -8.261 1.287 13.413 1.00 86.00 163 ILE A CA 1
ATOM 1309 C C . ILE A 1 163 ? -8.804 2.685 13.736 1.00 86.00 163 ILE A C 1
ATOM 1311 O O . ILE A 1 163 ? -9.971 2.849 14.081 1.00 86.00 163 ILE A O 1
ATOM 1315 N N . LYS A 1 164 ? -7.948 3.696 13.564 1.00 87.62 164 LYS A N 1
ATOM 1316 C CA . LYS A 1 164 ? -8.248 5.122 13.760 1.00 87.62 164 LYS A CA 1
ATOM 1317 C C . LYS A 1 164 ? -8.384 5.884 12.444 1.00 87.62 164 LYS A C 1
ATOM 1319 O O . LYS A 1 164 ? -9.063 6.905 12.403 1.00 87.62 164 LYS A O 1
ATOM 1324 N N . THR A 1 165 ? -7.757 5.386 11.377 1.00 89.25 165 THR A N 1
ATOM 1325 C CA . THR A 1 165 ? -7.726 6.060 10.072 1.00 89.25 165 THR A CA 1
ATOM 1326 C C . THR A 1 165 ? -8.006 5.080 8.940 1.00 89.25 165 THR A C 1
ATOM 1328 O O . THR A 1 165 ? -7.308 4.075 8.792 1.00 89.25 165 THR A O 1
ATOM 1331 N N . LEU A 1 166 ? -8.984 5.412 8.096 1.00 88.75 166 LEU A N 1
ATOM 1332 C CA . LEU A 1 166 ? -9.273 4.701 6.852 1.00 88.75 166 LEU A CA 1
ATOM 1333 C C . LEU A 1 166 ? -8.826 5.532 5.649 1.00 88.75 166 LEU A C 1
ATOM 1335 O O . LEU A 1 166 ? -9.251 6.672 5.475 1.00 88.75 166 LEU A O 1
ATOM 1339 N N . PHE A 1 167 ? -7.979 4.943 4.810 1.00 90.31 167 PHE A N 1
ATOM 1340 C CA . PHE A 1 167 ? -7.610 5.484 3.506 1.00 90.31 167 PHE A CA 1
ATOM 1341 C C . PHE A 1 167 ? -8.497 4.847 2.444 1.00 90.31 167 PHE A C 1
ATOM 1343 O O . PHE A 1 167 ? -8.416 3.643 2.221 1.00 90.31 167 PHE A O 1
ATOM 1350 N N . VAL A 1 168 ? -9.335 5.641 1.787 1.00 89.31 168 VAL A N 1
ATOM 1351 C CA . VAL A 1 168 ? -10.244 5.149 0.746 1.00 89.31 168 VAL A CA 1
ATOM 1352 C C . VAL A 1 168 ? -9.743 5.620 -0.612 1.00 89.31 168 VAL A C 1
ATOM 1354 O O . VAL A 1 168 ? -9.659 6.821 -0.864 1.00 89.31 168 VAL A O 1
ATOM 1357 N N . PHE A 1 169 ? -9.406 4.675 -1.488 1.00 89.62 169 PHE A N 1
ATOM 1358 C CA . PHE A 1 169 ? -8.993 4.954 -2.863 1.00 89.62 169 PHE A CA 1
ATOM 1359 C C . PHE A 1 169 ? -10.113 4.553 -3.817 1.00 89.62 169 PHE A C 1
ATOM 1361 O O . PHE A 1 169 ? -10.238 3.380 -4.152 1.00 89.62 169 PHE A O 1
ATOM 1368 N N . SER A 1 170 ? -10.929 5.521 -4.232 1.00 86.31 170 SER A N 1
ATOM 1369 C CA . SER A 1 170 ? -12.117 5.317 -5.068 1.00 86.31 170 SER A CA 1
ATOM 1370 C C . SER A 1 170 ? -12.358 6.529 -5.972 1.00 86.31 170 SER A C 1
ATOM 1372 O O . SER A 1 170 ? -11.868 7.626 -5.696 1.00 86.31 170 SER A O 1
ATOM 1374 N N . ASN A 1 171 ? -13.134 6.337 -7.037 1.00 84.75 171 ASN A N 1
ATOM 1375 C CA . ASN A 1 171 ? -13.748 7.414 -7.818 1.00 84.75 171 ASN A CA 1
ATOM 1376 C C . ASN A 1 171 ? -15.018 7.987 -7.152 1.00 84.75 171 ASN A C 1
ATOM 1378 O O . ASN A 1 171 ? -15.682 8.826 -7.755 1.00 84.75 171 ASN A O 1
ATOM 1382 N N . MET A 1 172 ? -15.310 7.572 -5.912 1.00 81.62 172 MET A N 1
ATOM 1383 C CA . MET A 1 172 ? -16.424 8.016 -5.069 1.00 81.62 172 MET A CA 1
ATOM 1384 C C . MET A 1 172 ? -17.805 7.513 -5.513 1.00 81.62 172 MET A C 1
ATOM 1386 O O . MET A 1 172 ? -18.825 8.065 -5.100 1.00 81.62 172 MET A O 1
ATOM 1390 N N . GLU A 1 173 ? -17.858 6.456 -6.324 1.00 73.62 173 GLU A N 1
ATOM 1391 C CA . GLU A 1 173 ? -19.108 5.798 -6.701 1.00 73.62 173 GLU A CA 1
ATOM 1392 C C . GLU A 1 173 ? -19.497 4.746 -5.648 1.00 73.62 173 GLU A C 1
ATOM 1394 O O . GLU A 1 173 ? -19.223 3.551 -5.772 1.00 73.62 173 GLU A O 1
ATOM 1399 N N . PHE A 1 174 ? -20.098 5.216 -4.556 1.00 69.88 174 PHE A N 1
ATOM 1400 C CA . PHE A 1 174 ? -20.504 4.374 -3.431 1.00 69.88 174 PHE A CA 1
ATOM 1401 C C . PHE A 1 174 ? -21.967 3.935 -3.542 1.00 69.88 174 PHE A C 1
ATOM 1403 O O . PHE A 1 174 ? -22.807 4.695 -4.025 1.00 69.88 174 PHE A O 1
ATOM 1410 N N . ASN A 1 175 ? -22.259 2.723 -3.058 1.00 61.28 175 ASN A N 1
ATOM 1411 C CA . ASN A 1 175 ? -23.619 2.188 -2.925 1.00 61.28 175 ASN A CA 1
ATOM 1412 C C . ASN A 1 175 ? -24.073 2.187 -1.467 1.00 61.28 175 ASN A C 1
ATOM 1414 O O . ASN A 1 175 ? -23.204 1.975 -0.587 1.00 61.28 175 ASN A O 1
#

Organism: NCBI:txid1293975

pLDDT: mean 76.16, std 11.19, range [43.38, 90.31]